Protein AF-A0A351BW92-F1 (afdb_monomer_lite)

Foldseek 3Di:
DLVVCVVVVAADADDPCCVVVCNPPCVSHDYLVRVLVVCVVVVDDDDPDCPCLVVCVVRVVVDCVNVVCVCVQFQVSVCVVCCVVPVPDDDDDDDPVCPVVDDCVVPDDFDWDAHRGDPPCPRTDTDGDDD

Secondary structure (DSSP, 8-state):
-HHHHHHHT--EE--HHHHHTT---GGGEE-HHHHHHHHHHH-----SSGGGHHHHHHH-TTSSHHHHHHHHH-HHHHHHHHGGG-TT-------GGGTTT---TTSPSPEEE--SS-STTTT-EEE-S--

Structure (mmCIF, N/CA/C/O backbone):
data_AF-A0A351BW92-F1
#
_entry.id   AF-A0A351BW92-F1
#
loop_
_atom_site.group_PDB
_atom_site.id
_atom_site.type_symbol
_atom_site.label_atom_id
_atom_site.label_alt_id
_atom_site.label_comp_id
_atom_site.label_asym_id
_atom_site.label_entity_id
_atom_site.label_seq_id
_atom_site.pdbx_PDB_ins_code
_atom_site.Cartn_x
_atom_site.Cartn_y
_atom_site.Cartn_z
_atom_site.occupancy
_atom_site.B_iso_or_equiv
_atom_site.auth_seq_id
_atom_site.auth_comp_id
_atom_site.auth_asym_id
_atom_site.auth_atom_id
_atom_site.pdbx_PDB_model_num
ATOM 1 N N . MET A 1 1 ? -2.206 14.104 12.381 1.00 84.94 1 MET A N 1
ATOM 2 C CA . MET A 1 1 ? -3.218 13.026 12.477 1.00 84.94 1 MET A CA 1
ATOM 3 C C . MET A 1 1 ? -3.963 13.069 13.809 1.00 84.94 1 MET A C 1
ATOM 5 O O . MET A 1 1 ? -5.184 13.114 13.774 1.00 84.94 1 MET A O 1
ATOM 9 N N . GLN A 1 2 ? -3.271 13.150 14.956 1.00 88.50 2 GLN A N 1
ATOM 10 C CA . GLN A 1 2 ? -3.901 13.197 16.287 1.00 88.50 2 GLN A CA 1
ATOM 11 C C . GLN A 1 2 ? -5.003 14.261 16.425 1.00 88.50 2 GLN A C 1
ATOM 13 O O . GLN A 1 2 ? -6.140 13.905 16.696 1.00 88.50 2 GLN A O 1
ATOM 18 N N . THR A 1 3 ? -4.730 15.535 16.120 1.00 89.94 3 THR A N 1
ATOM 19 C CA . THR A 1 3 ? -5.746 16.607 16.194 1.00 89.94 3 THR A CA 1
ATOM 20 C C . THR A 1 3 ? -7.012 16.289 15.392 1.00 89.94 3 THR A C 1
ATOM 22 O O . THR A 1 3 ? -8.121 16.578 15.830 1.00 89.94 3 THR A O 1
ATOM 25 N N . THR A 1 4 ? -6.872 15.667 14.217 1.00 92.56 4 THR A N 1
ATOM 26 C CA . THR A 1 4 ? -8.010 15.258 13.381 1.00 92.56 4 THR A CA 1
ATOM 27 C C . THR A 1 4 ? -8.805 14.129 14.029 1.00 92.56 4 THR A C 1
ATOM 29 O O . THR A 1 4 ? -10.031 14.174 14.002 1.00 92.56 4 THR A O 1
ATOM 32 N N . ILE A 1 5 ? -8.131 13.139 14.613 1.00 93.56 5 ILE A N 1
ATOM 33 C CA . ILE A 1 5 ? -8.774 12.038 15.340 1.00 93.56 5 ILE A CA 1
ATOM 34 C C . ILE A 1 5 ? -9.581 12.598 16.515 1.00 93.56 5 ILE A C 1
ATOM 36 O O . ILE A 1 5 ? -10.775 12.330 16.625 1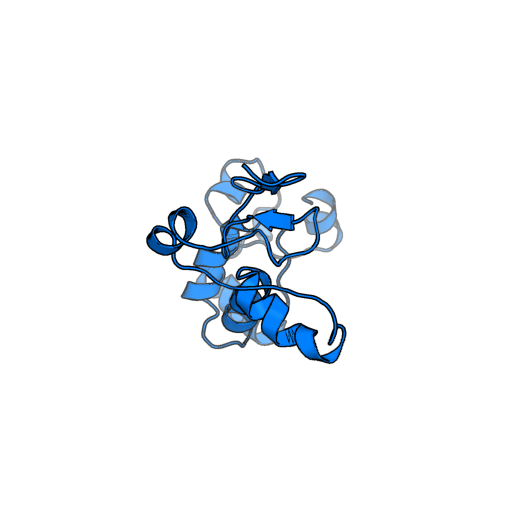.00 93.56 5 ILE A O 1
ATOM 40 N N . GLU A 1 6 ? -8.951 13.438 17.338 1.00 92.56 6 GLU A N 1
ATOM 41 C CA . GLU A 1 6 ? -9.548 13.980 18.560 1.00 92.56 6 GLU A CA 1
ATOM 42 C C . GLU A 1 6 ? -10.723 14.921 18.263 1.00 92.56 6 GLU A C 1
ATOM 44 O O . GLU A 1 6 ? -11.759 14.830 18.919 1.00 92.56 6 GLU A O 1
ATOM 49 N N . ARG A 1 7 ? -10.606 15.786 17.241 1.00 95.06 7 ARG A N 1
ATOM 50 C CA . ARG A 1 7 ? -11.672 16.727 16.846 1.00 95.06 7 ARG A CA 1
ATOM 51 C C . ARG A 1 7 ? -12.926 16.019 16.333 1.00 95.06 7 ARG A C 1
ATOM 53 O O . ARG A 1 7 ? -14.023 16.533 16.510 1.00 95.06 7 ARG A O 1
ATOM 60 N N . ASN A 1 8 ? -12.765 14.879 15.662 1.00 94.62 8 ASN A N 1
ATOM 61 C CA . ASN A 1 8 ? -13.878 14.146 15.052 1.00 94.62 8 ASN A CA 1
ATOM 62 C C . ASN A 1 8 ? -14.312 12.918 15.871 1.00 94.62 8 ASN A C 1
ATOM 64 O O . ASN A 1 8 ? -15.205 12.197 15.436 1.00 94.62 8 ASN A O 1
ATOM 68 N N . ASN A 1 9 ? -13.696 12.677 17.035 1.00 95.06 9 ASN A N 1
ATOM 69 C CA . ASN A 1 9 ? -13.913 11.493 17.873 1.00 95.06 9 ASN A CA 1
ATOM 70 C C . ASN A 1 9 ? -13.798 10.173 17.089 1.00 95.06 9 ASN A C 1
ATOM 72 O O . ASN A 1 9 ? -14.628 9.273 17.226 1.00 95.06 9 ASN A O 1
ATOM 76 N N . TYR A 1 10 ? -12.774 10.062 16.239 1.00 94.75 10 TYR A N 1
ATOM 77 C CA . TYR A 1 10 ? -12.498 8.808 15.545 1.00 94.75 10 TYR A CA 1
ATOM 78 C C . TYR A 1 10 ? -11.858 7.801 16.496 1.00 94.75 10 TYR A C 1
ATOM 80 O O . TYR A 1 10 ? -10.928 8.129 17.229 1.00 94.75 10 TYR A O 1
ATOM 88 N N . TYR A 1 11 ? -12.347 6.566 16.451 1.00 95.62 11 TYR A N 1
ATOM 89 C CA . TYR A 1 11 ? -11.733 5.459 17.169 1.00 95.62 11 TYR A CA 1
ATOM 90 C C . TYR A 1 11 ? -10.387 5.084 16.547 1.00 95.62 11 TYR A C 1
ATOM 92 O O . TYR A 1 11 ? -10.203 5.154 15.330 1.00 95.62 11 TYR A O 1
ATOM 100 N N . VAL A 1 12 ? -9.458 4.663 17.396 1.00 95.00 12 VAL A N 1
ATOM 101 C CA . VAL A 1 12 ? -8.096 4.273 17.037 1.00 95.00 12 VAL A CA 1
ATOM 102 C C . VAL A 1 12 ? -7.857 2.858 17.544 1.00 95.00 12 VAL A C 1
ATOM 104 O O . VAL A 1 12 ? -8.229 2.525 18.669 1.00 95.00 12 VAL A O 1
ATOM 107 N N . LEU A 1 13 ? -7.240 2.021 16.713 1.00 95.38 13 LEU A N 1
ATOM 108 C CA . LEU A 1 13 ? -6.783 0.702 17.133 1.00 95.38 13 LEU A CA 1
ATOM 109 C C . LEU A 1 13 ? -5.718 0.869 18.223 1.00 95.38 13 LEU A C 1
ATOM 111 O O . LEU A 1 13 ? -4.695 1.518 17.998 1.00 95.38 13 LEU A O 1
ATOM 115 N N . ARG A 1 14 ? -5.946 0.269 19.391 1.00 94.94 14 ARG A N 1
ATOM 116 C CA . ARG A 1 14 ? -4.951 0.202 20.459 1.00 94.94 14 ARG A CA 1
ATOM 117 C C . ARG A 1 14 ? -3.820 -0.726 20.028 1.00 94.94 14 ARG A C 1
ATOM 119 O O . ARG A 1 14 ? -4.020 -1.926 19.867 1.00 94.94 14 ARG A O 1
ATOM 126 N N . ASN A 1 15 ? -2.641 -0.154 19.831 1.00 92.06 15 ASN A N 1
ATOM 127 C CA . ASN A 1 15 ? -1.408 -0.862 19.517 1.00 92.06 15 ASN A CA 1
ATOM 128 C C . ASN A 1 15 ? -0.221 -0.149 20.177 1.00 92.06 15 ASN A C 1
ATOM 130 O O . ASN A 1 15 ? -0.363 0.969 20.678 1.00 92.06 15 ASN A O 1
ATOM 134 N N . GLU A 1 16 ? 0.953 -0.780 20.134 1.00 91.56 16 GLU A N 1
ATOM 135 C CA . GLU A 1 16 ? 2.176 -0.244 20.740 1.00 91.56 16 GLU A CA 1
ATOM 136 C C . GLU A 1 16 ? 2.469 1.192 20.284 1.00 91.56 16 GLU A C 1
ATOM 138 O O . GLU A 1 16 ? 2.814 2.042 21.101 1.00 91.56 16 GLU A O 1
ATOM 143 N N . PHE A 1 17 ? 2.277 1.505 18.997 1.00 90.31 17 PHE A N 1
ATOM 144 C CA . PHE A 1 17 ? 2.514 2.851 18.476 1.00 90.31 17 PHE A CA 1
ATOM 145 C C . PHE A 1 17 ? 1.591 3.888 19.132 1.00 90.31 17 PHE A C 1
ATOM 147 O O . PHE A 1 17 ? 2.066 4.922 19.601 1.00 90.31 17 PHE A O 1
ATOM 154 N N . ALA A 1 18 ? 0.286 3.610 19.205 1.00 90.50 18 ALA A N 1
ATOM 155 C CA . ALA A 1 18 ? -0.688 4.507 19.821 1.00 90.50 18 ALA A CA 1
ATOM 156 C C . ALA A 1 18 ? -0.410 4.722 21.319 1.00 90.50 18 ALA A C 1
ATOM 158 O O . ALA A 1 18 ? -0.558 5.840 21.814 1.00 90.50 18 ALA A O 1
ATOM 159 N N . GLU A 1 19 ? 0.030 3.680 22.026 1.00 89.50 19 GLU A N 1
ATOM 160 C CA . GLU A 1 19 ? 0.315 3.743 23.463 1.00 89.50 19 GLU A CA 1
ATOM 161 C C . GLU A 1 19 ? 1.633 4.468 23.775 1.00 89.50 19 GLU A C 1
ATOM 163 O O . GLU A 1 19 ? 1.693 5.280 24.698 1.00 89.50 19 GLU A O 1
ATOM 168 N N . THR A 1 20 ? 2.681 4.237 22.984 1.00 88.94 20 THR A N 1
ATOM 169 C CA . THR A 1 20 ? 4.022 4.794 23.239 1.00 88.94 20 THR A CA 1
ATOM 170 C C . THR A 1 20 ? 4.205 6.225 22.734 1.00 88.94 20 THR A C 1
ATOM 172 O O . THR A 1 20 ? 5.034 6.959 23.268 1.00 88.94 20 THR A O 1
ATOM 175 N N . HIS A 1 21 ? 3.419 6.667 21.747 1.00 85.56 21 HIS A N 1
ATOM 176 C CA . HIS A 1 21 ? 3.576 7.987 21.118 1.00 85.56 21 HIS A CA 1
ATOM 177 C C . HIS A 1 21 ? 2.615 9.052 21.671 1.00 85.56 21 HIS A C 1
ATOM 179 O O . HIS A 1 21 ? 2.312 10.042 21.005 1.00 85.56 21 HIS A O 1
ATOM 185 N N . GLY A 1 22 ? 2.149 8.877 22.911 1.00 76.56 22 GLY A N 1
ATOM 186 C CA . GLY A 1 22 ? 1.470 9.935 23.661 1.00 76.56 22 GLY A CA 1
ATOM 187 C C . GLY A 1 22 ? 0.058 10.269 23.175 1.00 76.56 22 GLY A C 1
ATOM 188 O O . GLY A 1 22 ? -0.384 11.411 23.339 1.00 76.56 22 GLY A O 1
ATOM 189 N N . PHE A 1 23 ? -0.668 9.306 22.595 1.00 87.94 23 PHE A N 1
ATOM 190 C CA . PHE A 1 23 ? -2.088 9.484 22.299 1.00 87.94 23 PHE A CA 1
ATOM 191 C C . PHE A 1 23 ? -2.887 9.584 23.609 1.00 87.94 23 PHE A C 1
ATOM 193 O O . PHE A 1 23 ? -2.966 8.632 24.381 1.00 87.94 23 PHE A O 1
ATOM 200 N N . LYS A 1 24 ? -3.460 10.762 23.889 1.00 85.94 24 LYS A N 1
ATOM 201 C CA . LYS A 1 24 ? -3.987 11.096 25.229 1.00 85.94 24 LYS A CA 1
ATOM 202 C C . LYS A 1 24 ? -5.441 10.685 25.466 1.00 85.94 24 LYS A C 1
ATOM 204 O O . LYS A 1 24 ? -5.835 10.499 26.612 1.00 85.94 24 LYS A O 1
ATOM 209 N N . ARG A 1 25 ? -6.247 10.581 24.407 1.00 92.19 25 ARG A N 1
ATOM 210 C CA . ARG A 1 25 ? -7.686 10.265 24.479 1.00 92.19 25 ARG A CA 1
ATOM 211 C C . ARG A 1 25 ? -7.888 8.749 24.556 1.00 92.19 25 ARG A C 1
ATOM 213 O O . ARG A 1 25 ? -8.259 8.111 23.573 1.00 92.19 25 ARG A O 1
ATOM 220 N N . THR A 1 26 ? -7.570 8.152 25.702 1.00 92.06 26 THR A N 1
ATOM 221 C CA . THR A 1 26 ? -7.587 6.690 25.894 1.00 92.06 26 THR A CA 1
ATOM 222 C C . THR A 1 26 ? -8.964 6.061 25.681 1.00 92.06 26 THR A C 1
ATOM 224 O O . THR A 1 26 ? -9.047 4.887 25.335 1.00 92.06 26 THR A O 1
ATOM 227 N N . GLU A 1 27 ? -10.046 6.828 25.801 1.00 94.38 27 GLU A N 1
ATOM 228 C CA . GLU A 1 27 ? -11.408 6.376 25.519 1.00 94.38 27 GLU A CA 1
ATOM 229 C C . GLU A 1 27 ? -11.707 6.213 24.01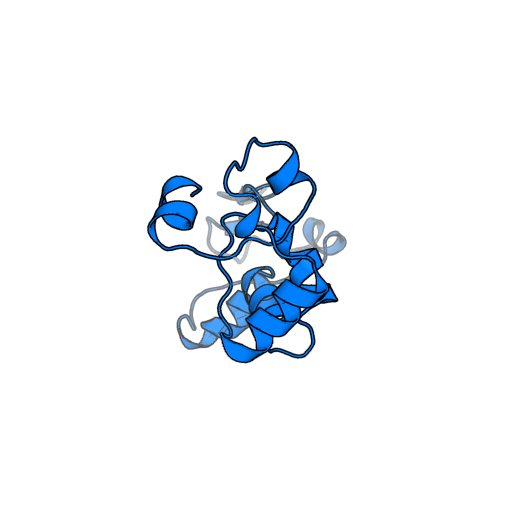8 1.00 94.38 27 GLU A C 1
ATOM 231 O O . GLU A 1 27 ? -12.697 5.582 23.651 1.00 94.38 27 GLU A O 1
ATOM 236 N N . LEU A 1 28 ? -10.844 6.739 23.140 1.00 95.75 28 LEU A N 1
ATOM 237 C CA . LEU A 1 28 ? -10.883 6.471 21.700 1.00 95.75 28 LEU A CA 1
ATOM 238 C C . LEU A 1 28 ? -10.059 5.228 21.308 1.00 95.75 28 LEU A C 1
ATOM 240 O O . LEU A 1 28 ? -10.131 4.812 20.152 1.00 95.75 28 LEU A O 1
ATOM 244 N N . LEU A 1 29 ? -9.291 4.630 22.233 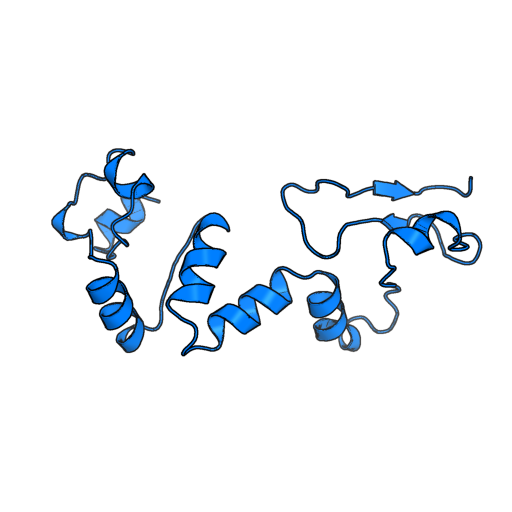1.00 95.94 29 LEU A N 1
ATOM 245 C CA . LEU A 1 29 ? -8.464 3.443 21.981 1.00 95.94 29 LEU A CA 1
ATOM 246 C C . LEU A 1 29 ? -9.269 2.150 22.149 1.00 95.94 29 LEU A C 1
ATOM 248 O O . LEU A 1 29 ? -9.510 1.701 23.274 1.00 95.94 29 LEU A O 1
ATOM 252 N N . LEU A 1 30 ? -9.604 1.515 21.029 1.00 97.06 30 LEU A N 1
ATOM 253 C CA . LEU A 1 30 ? -10.322 0.242 20.989 1.00 97.06 30 LEU A CA 1
ATOM 254 C C . LEU A 1 30 ? -9.369 -0.952 21.014 1.00 97.06 30 LEU A C 1
ATOM 256 O O . LEU A 1 30 ? -8.294 -0.901 20.419 1.00 97.06 30 LEU A O 1
ATOM 260 N N . SER A 1 31 ? -9.789 -2.043 21.658 1.00 97.19 31 SER A N 1
ATOM 261 C CA . SER A 1 31 ? -9.127 -3.342 21.501 1.00 97.19 31 SER A CA 1
ATOM 262 C C . SER A 1 31 ? -9.182 -3.812 20.037 1.00 97.19 31 SER A C 1
ATOM 264 O O . SER A 1 31 ? -9.981 -3.307 19.247 1.00 97.19 31 SER A O 1
ATOM 266 N N . GLU A 1 32 ? -8.351 -4.790 19.664 1.00 97.31 32 GLU A N 1
ATOM 267 C CA . GLU A 1 32 ? -8.361 -5.367 18.311 1.00 97.31 32 GLU A CA 1
ATOM 268 C C . GLU A 1 32 ? -9.755 -5.892 17.926 1.00 97.31 32 GLU A C 1
ATOM 270 O O . GLU A 1 32 ? -10.280 -5.532 16.872 1.00 97.31 32 GLU A O 1
ATOM 275 N N . SER A 1 33 ? -10.398 -6.656 18.816 1.00 97.44 33 SER A N 1
ATOM 276 C CA . SER A 1 33 ? -11.742 -7.197 18.595 1.00 97.44 33 SER A CA 1
ATOM 277 C C . SER A 1 33 ? -12.798 -6.101 18.455 1.00 97.44 33 SER A C 1
ATOM 279 O O . SER A 1 33 ? -13.586 -6.133 17.510 1.00 97.44 33 SER A O 1
ATOM 281 N N . ASP A 1 34 ? -12.791 -5.093 19.334 1.00 97.62 34 ASP A N 1
ATOM 282 C CA . ASP A 1 34 ? -13.774 -4.002 19.274 1.00 97.62 34 ASP A CA 1
ATOM 283 C C . ASP A 1 34 ? -13.594 -3.156 18.010 1.00 97.62 34 ASP A C 1
ATOM 285 O O . ASP A 1 34 ? -14.570 -2.708 17.404 1.00 97.62 34 ASP A O 1
ATOM 289 N N . PHE A 1 35 ? -12.343 -2.943 17.590 1.00 97.31 35 PHE A N 1
ATOM 290 C CA . PHE A 1 35 ? -12.039 -2.211 16.368 1.00 97.31 35 PHE A CA 1
ATOM 291 C C . PHE A 1 35 ? -12.534 -2.968 15.129 1.00 97.31 35 PHE A C 1
ATOM 293 O O . PHE A 1 35 ? -13.133 -2.351 14.247 1.00 97.31 35 PHE A O 1
ATOM 300 N N . ILE A 1 36 ? -12.353 -4.293 15.072 1.00 97.56 36 ILE A N 1
ATOM 301 C CA . ILE A 1 36 ? -12.857 -5.142 13.979 1.00 97.56 36 ILE A CA 1
ATOM 302 C C . ILE A 1 36 ? -14.392 -5.124 13.933 1.00 97.56 36 ILE A C 1
ATOM 304 O O . ILE A 1 36 ? -14.967 -4.917 12.863 1.00 97.56 36 ILE A O 1
ATOM 308 N N . GLU A 1 37 ? -15.075 -5.267 15.071 1.00 97.19 37 GLU A N 1
ATOM 309 C CA . GLU A 1 37 ? -16.544 -5.191 15.125 1.00 97.19 37 GLU A CA 1
ATOM 310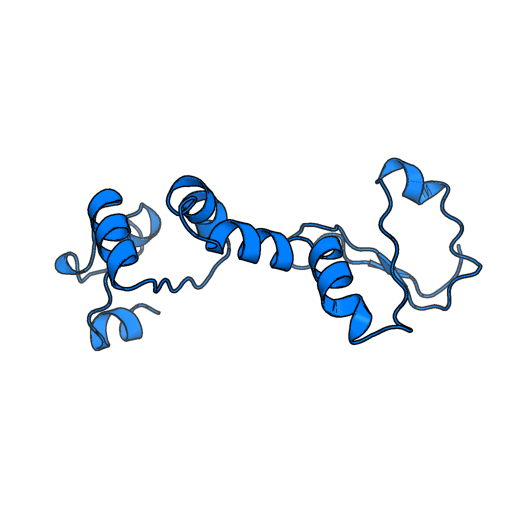 C C . GLU A 1 37 ? -17.062 -3.809 14.695 1.00 97.19 37 GLU A C 1
ATOM 312 O O . GLU A 1 37 ? -18.009 -3.685 13.908 1.00 97.19 37 GLU A O 1
ATOM 317 N N . LYS A 1 38 ? -16.385 -2.735 15.116 1.00 96.00 38 LYS A N 1
ATOM 318 C CA . LYS A 1 38 ? -16.697 -1.379 14.649 1.00 96.00 38 LYS A CA 1
ATOM 319 C C . LYS A 1 38 ? -16.443 -1.219 13.149 1.00 96.00 38 LYS A C 1
ATOM 321 O O . LYS A 1 38 ? -17.208 -0.539 12.456 1.00 96.00 38 LYS A O 1
ATOM 326 N N . PHE A 1 39 ? -15.394 -1.842 12.624 1.00 96.50 39 PHE A N 1
ATOM 327 C CA . PHE A 1 39 ? -15.089 -1.818 11.201 1.00 96.50 39 PHE A CA 1
ATOM 328 C C . PHE A 1 39 ? -16.160 -2.544 10.379 1.00 96.50 39 PHE A C 1
ATOM 330 O O . PHE A 1 39 ? -16.579 -2.007 9.359 1.00 96.50 39 PHE A O 1
ATOM 337 N N . LYS A 1 40 ? -16.690 -3.686 10.837 1.00 95.88 40 LYS A N 1
ATOM 338 C CA . LYS A 1 40 ? -17.769 -4.411 10.133 1.00 95.88 40 LYS A CA 1
ATOM 339 C C . LYS A 1 40 ? -19.006 -3.543 9.870 1.00 95.88 40 LYS A C 1
ATOM 341 O O . LYS A 1 40 ? -19.646 -3.696 8.836 1.00 95.88 40 LYS A O 1
ATOM 346 N N . THR A 1 41 ? -19.319 -2.612 10.774 1.00 94.44 41 THR A N 1
ATOM 347 C CA . THR A 1 41 ? -20.467 -1.695 10.624 1.00 94.44 41 THR A CA 1
ATOM 348 C C . THR A 1 41 ? -20.145 -0.428 9.832 1.00 94.44 41 THR A C 1
ATOM 350 O O . THR A 1 41 ? -20.982 0.055 9.074 1.00 94.44 41 THR A O 1
ATOM 353 N N . SER A 1 42 ? -18.948 0.138 10.000 1.00 92.81 42 SER A N 1
ATOM 354 C CA . SER A 1 42 ? -18.574 1.413 9.370 1.00 92.81 42 SER A CA 1
ATOM 355 C C . SER A 1 42 ? -17.912 1.264 8.000 1.00 92.81 42 SER A C 1
ATOM 357 O O . SER A 1 42 ? -17.985 2.196 7.198 1.00 92.81 42 SER A O 1
ATOM 359 N N . GLN A 1 43 ? -17.242 0.131 7.767 1.00 90.50 43 GLN A N 1
ATOM 360 C CA . GLN A 1 43 ? -16.400 -0.203 6.612 1.00 90.50 43 GLN A CA 1
ATOM 361 C C . GLN A 1 43 ? -15.382 0.888 6.246 1.00 90.50 43 GLN A C 1
ATOM 363 O O . GLN A 1 43 ? -15.051 1.097 5.079 1.00 90.50 43 GLN A O 1
ATOM 368 N N . LYS A 1 44 ? -14.883 1.620 7.248 1.00 91.25 44 LYS A N 1
ATOM 369 C CA . LYS A 1 44 ? -13.946 2.732 7.064 1.00 91.25 44 LYS A CA 1
ATOM 370 C C . LYS A 1 44 ? -12.719 2.526 7.932 1.00 91.25 44 LYS A C 1
ATOM 372 O O . LYS A 1 44 ? -12.825 2.348 9.140 1.00 91.25 44 LYS A O 1
ATOM 377 N N . ILE A 1 45 ? -11.553 2.626 7.309 1.00 93.19 45 ILE A N 1
ATOM 378 C CA . ILE A 1 45 ? -10.257 2.650 7.978 1.00 93.19 45 ILE A CA 1
ATOM 379 C C . ILE A 1 45 ? -9.409 3.754 7.348 1.00 93.19 45 ILE A C 1
ATOM 381 O O . ILE A 1 45 ? -9.471 3.987 6.142 1.00 93.19 45 ILE A O 1
ATOM 385 N N . CYS A 1 46 ? -8.645 4.467 8.170 1.00 92.62 46 CYS A N 1
ATOM 386 C CA . CYS A 1 46 ? -7.703 5.481 7.718 1.00 92.62 46 CYS A CA 1
ATOM 387 C C . CYS A 1 46 ? -6.345 5.193 8.352 1.00 92.62 46 CYS A C 1
ATOM 389 O O . CYS A 1 46 ? -6.236 5.070 9.570 1.00 92.62 46 CYS A O 1
ATOM 391 N N . THR A 1 47 ? -5.322 5.093 7.513 1.00 91.12 47 THR A N 1
ATOM 392 C CA . THR A 1 47 ? -3.934 4.855 7.905 1.00 91.12 47 THR A CA 1
ATOM 393 C C . THR A 1 47 ? -3.040 5.836 7.159 1.00 91.12 47 THR A C 1
ATOM 395 O O . THR A 1 47 ? -3.309 6.185 6.011 1.00 91.12 47 THR A O 1
ATOM 398 N N . ASN A 1 48 ? -1.986 6.309 7.815 1.00 86.75 48 ASN A N 1
ATOM 399 C CA . ASN A 1 48 ? -0.988 7.202 7.227 1.00 86.75 48 ASN A CA 1
ATOM 400 C C . ASN A 1 48 ? 0.281 6.463 6.773 1.00 86.75 48 ASN A C 1
ATOM 402 O O . ASN A 1 48 ? 1.204 7.106 6.277 1.00 86.75 48 ASN A O 1
ATOM 406 N N . SER A 1 49 ? 0.357 5.145 6.974 1.00 87.12 49 SER A N 1
ATOM 407 C CA . SER A 1 49 ? 1.513 4.341 6.584 1.00 87.12 49 SER A CA 1
ATOM 408 C C . SER A 1 49 ? 1.105 2.936 6.152 1.00 87.12 49 SER A C 1
ATOM 410 O O . SER A 1 49 ? 0.034 2.436 6.494 1.00 87.12 49 SER A O 1
ATOM 412 N N . GLU A 1 50 ? 2.003 2.281 5.425 1.00 90.94 50 GLU A N 1
ATOM 413 C CA . GLU A 1 50 ? 1.846 0.892 4.996 1.00 90.94 50 GLU A CA 1
ATOM 414 C C . GLU A 1 50 ? 2.090 -0.123 6.127 1.00 90.94 50 GLU A C 1
ATOM 416 O O . GLU A 1 50 ? 1.803 -1.304 5.952 1.00 90.94 50 GLU A O 1
ATOM 421 N N . ASN A 1 51 ? 2.557 0.308 7.305 1.00 90.25 51 ASN A N 1
ATOM 422 C CA . ASN A 1 51 ? 2.873 -0.589 8.426 1.00 90.25 51 ASN A CA 1
ATOM 423 C C . ASN A 1 51 ? 1.647 -1.368 8.932 1.00 90.25 51 ASN A C 1
ATOM 425 O O . ASN A 1 51 ? 1.787 -2.400 9.576 1.00 90.25 51 ASN A O 1
ATOM 429 N N . CYS A 1 52 ? 0.434 -0.895 8.637 1.00 92.38 52 CYS A N 1
ATOM 430 C CA . CYS A 1 52 ? -0.799 -1.584 9.004 1.00 92.38 52 CYS A CA 1
ATOM 431 C C . CYS A 1 52 ? -1.207 -2.695 8.023 1.00 92.38 52 CYS A C 1
ATOM 433 O O . CYS A 1 52 ? -2.188 -3.382 8.292 1.00 92.38 52 CYS A O 1
ATOM 435 N N . ILE A 1 53 ? -0.532 -2.858 6.877 1.00 94.62 53 ILE A N 1
ATOM 436 C CA . ILE A 1 53 ? -0.954 -3.805 5.831 1.00 94.62 53 ILE A CA 1
ATOM 437 C C . ILE A 1 53 ? -0.995 -5.237 6.364 1.00 94.62 53 ILE A C 1
ATOM 439 O O . ILE A 1 53 ? -1.961 -5.946 6.102 1.00 94.62 53 ILE A O 1
ATOM 443 N N . GLU A 1 54 ? 0.006 -5.650 7.142 1.00 94.88 54 GLU A N 1
ATOM 444 C CA . GLU A 1 54 ? 0.023 -6.985 7.749 1.00 94.88 54 GLU A CA 1
ATOM 445 C C . GLU A 1 54 ? -1.183 -7.194 8.673 1.00 94.88 54 GLU A C 1
ATOM 447 O O . GLU A 1 54 ? -1.890 -8.195 8.560 1.00 94.88 54 GLU A O 1
ATOM 452 N N . TRP A 1 55 ? -1.477 -6.202 9.520 1.00 96.38 55 TRP A N 1
ATOM 453 C CA . TRP A 1 55 ? -2.638 -6.234 10.405 1.00 96.38 55 TRP A CA 1
ATOM 454 C C . TRP A 1 55 ? -3.952 -6.322 9.618 1.00 96.38 55 TRP A C 1
ATOM 456 O O . TRP A 1 55 ? -4.818 -7.119 9.971 1.00 96.38 55 TRP A O 1
ATOM 466 N N . ILE A 1 56 ? -4.093 -5.550 8.534 1.00 96.75 56 ILE A N 1
ATOM 467 C CA . ILE A 1 56 ? -5.278 -5.571 7.663 1.00 96.75 56 ILE A CA 1
ATOM 468 C C . ILE A 1 56 ? -5.436 -6.941 7.000 1.00 96.75 56 ILE A C 1
ATOM 470 O O . ILE A 1 56 ? -6.525 -7.503 7.033 1.00 96.75 56 ILE A O 1
ATOM 474 N N . ASN A 1 57 ? -4.361 -7.492 6.434 1.00 96.75 57 ASN A N 1
ATOM 475 C CA . ASN A 1 57 ? -4.392 -8.793 5.767 1.00 96.75 57 ASN A CA 1
ATOM 476 C C . ASN A 1 57 ? -4.795 -9.919 6.724 1.00 96.75 57 ASN A C 1
ATOM 478 O O . ASN A 1 57 ? -5.491 -10.838 6.312 1.00 96.75 57 ASN A O 1
ATOM 482 N N . LYS A 1 58 ? -4.363 -9.843 7.988 1.00 97.44 58 LYS A N 1
ATOM 483 C CA . LYS A 1 58 ? -4.682 -10.837 9.015 1.00 97.44 58 LYS A CA 1
ATOM 484 C C . LYS A 1 58 ? -6.111 -10.711 9.545 1.00 97.44 58 LYS A C 1
ATOM 486 O O . LYS A 1 58 ? -6.749 -11.723 9.800 1.00 97.44 58 LYS A O 1
ATOM 491 N N . ASN A 1 59 ? -6.575 -9.485 9.787 1.00 97.62 59 ASN A N 1
ATOM 492 C CA . ASN A 1 59 ? -7.784 -9.247 10.578 1.00 97.62 59 ASN A CA 1
ATOM 493 C C . ASN A 1 59 ? -9.010 -8.845 9.753 1.00 97.62 59 ASN A C 1
ATOM 495 O O . ASN A 1 59 ? -10.120 -8.912 10.271 1.00 97.62 59 ASN A O 1
ATOM 499 N N . LEU A 1 60 ? -8.828 -8.395 8.508 1.00 96.81 60 LEU A N 1
ATOM 500 C CA . LEU A 1 60 ? -9.896 -7.910 7.625 1.00 96.81 60 LEU A CA 1
ATOM 501 C C . LEU A 1 60 ? -9.984 -8.727 6.320 1.00 96.81 60 LEU A C 1
ATOM 503 O O . LEU A 1 60 ? -10.413 -8.205 5.287 1.00 96.81 60 LEU A O 1
ATOM 507 N N . ASP A 1 61 ? -9.578 -9.998 6.359 1.00 96.50 61 ASP A N 1
ATOM 508 C CA . ASP A 1 61 ? -9.619 -10.957 5.240 1.00 96.50 61 ASP A CA 1
ATOM 509 C C . ASP A 1 61 ? -11.038 -11.269 4.741 1.00 96.50 61 ASP A C 1
ATOM 511 O O . ASP A 1 61 ? -11.233 -11.599 3.575 1.00 96.50 61 ASP A O 1
ATOM 515 N N . PHE A 1 62 ? -12.045 -11.053 5.586 1.00 96.06 62 PHE A N 1
ATOM 516 C CA . PHE A 1 62 ? -13.463 -11.094 5.229 1.00 96.06 62 PHE A CA 1
ATOM 517 C C . PHE A 1 62 ? -13.915 -9.938 4.310 1.00 96.06 62 PHE A C 1
ATOM 519 O O . PHE A 1 62 ? -15.108 -9.806 4.029 1.00 96.06 62 PHE A O 1
ATOM 526 N N . THR A 1 63 ? -13.001 -9.070 3.865 1.00 96.38 63 THR A N 1
ATOM 527 C CA . THR A 1 63 ? -13.275 -7.963 2.936 1.00 96.38 63 THR A CA 1
ATOM 528 C C . THR A 1 63 ? -12.396 -8.028 1.691 1.00 96.38 63 THR A C 1
ATOM 530 O O . THR A 1 63 ? -11.378 -8.707 1.668 1.00 96.38 63 THR A O 1
ATOM 533 N N . GLU A 1 64 ? -12.719 -7.224 0.676 1.00 95.62 64 GLU A N 1
ATOM 534 C CA . GLU A 1 64 ? -11.858 -7.038 -0.504 1.00 95.62 64 GLU A CA 1
ATOM 535 C C . GLU A 1 64 ? -10.595 -6.204 -0.223 1.00 95.62 64 GLU A C 1
ATOM 537 O O . GLU A 1 64 ? -9.745 -6.036 -1.100 1.00 95.62 64 GLU A O 1
ATOM 542 N N . LEU A 1 65 ? -10.448 -5.644 0.983 1.00 95.69 65 LEU A N 1
ATOM 543 C CA . LEU A 1 65 ? -9.387 -4.686 1.282 1.00 95.69 65 LEU A CA 1
ATOM 544 C C . LEU A 1 65 ? -7.973 -5.283 1.121 1.00 95.69 65 LEU A C 1
ATOM 546 O O . LEU A 1 65 ? -7.152 -4.629 0.473 1.00 95.69 65 LEU A O 1
ATOM 550 N N . PRO A 1 66 ? -7.669 -6.511 1.596 1.00 96.50 66 PRO A N 1
ATOM 551 C CA . PRO A 1 66 ? -6.379 -7.159 1.339 1.00 96.50 66 PRO A CA 1
ATOM 552 C C . PRO A 1 66 ? -6.079 -7.351 -0.153 1.00 96.50 66 PRO A C 1
ATOM 554 O O . PRO A 1 66 ? -4.953 -7.122 -0.600 1.00 96.50 66 PRO A O 1
ATOM 557 N N . ASN A 1 67 ? -7.089 -7.717 -0.948 1.00 96.94 67 ASN A N 1
ATOM 558 C CA . ASN A 1 67 ? -6.940 -7.901 -2.391 1.00 96.94 67 ASN A CA 1
ATOM 559 C C . ASN A 1 67 ? -6.640 -6.569 -3.098 1.00 96.94 67 ASN A C 1
ATOM 561 O O . ASN A 1 67 ? -5.699 -6.476 -3.888 1.00 96.94 67 ASN A O 1
ATOM 565 N N . LEU A 1 68 ? -7.373 -5.507 -2.750 1.00 96.19 68 LEU A N 1
ATOM 566 C CA . LEU A 1 68 ? -7.107 -4.160 -3.255 1.00 96.19 68 LEU A CA 1
ATOM 567 C C . LEU A 1 68 ? -5.693 -3.699 -2.882 1.00 96.19 68 LEU A C 1
ATOM 569 O O . LEU A 1 68 ? -4.943 -3.263 -3.754 1.00 96.19 68 LEU A O 1
ATOM 573 N N . ILE A 1 69 ? -5.285 -3.854 -1.619 1.00 96.12 69 ILE A N 1
ATOM 574 C CA . ILE A 1 69 ? -3.927 -3.515 -1.171 1.00 96.12 69 ILE A CA 1
ATOM 575 C C . ILE A 1 69 ? -2.879 -4.262 -2.001 1.00 96.12 69 ILE A C 1
ATOM 577 O O . ILE A 1 69 ? -1.930 -3.643 -2.474 1.00 96.12 69 ILE A O 1
ATOM 581 N N . ASN A 1 70 ? -3.056 -5.565 -2.224 1.00 96.31 70 ASN A N 1
ATOM 582 C CA . ASN A 1 70 ? -2.151 -6.390 -3.025 1.00 96.31 70 ASN A CA 1
ATOM 583 C C . ASN A 1 70 ? -2.009 -5.875 -4.467 1.00 96.31 70 ASN A C 1
ATOM 585 O O . ASN A 1 70 ? -0.891 -5.780 -4.970 1.00 96.31 70 ASN A O 1
ATOM 589 N N . ILE A 1 71 ? -3.113 -5.476 -5.107 1.00 97.81 71 ILE A N 1
ATOM 590 C CA . ILE A 1 71 ? -3.089 -4.876 -6.449 1.00 97.81 71 ILE A CA 1
ATOM 591 C C . ILE A 1 71 ? -2.276 -3.578 -6.458 1.00 97.81 71 ILE A C 1
ATOM 593 O O . ILE A 1 71 ? -1.469 -3.382 -7.358 1.00 97.81 71 ILE A O 1
ATOM 597 N N . PHE A 1 72 ? -2.457 -2.694 -5.472 1.00 95.31 72 PHE A N 1
ATOM 598 C CA . PHE A 1 72 ? -1.741 -1.412 -5.424 1.00 95.31 72 PHE A CA 1
ATOM 599 C C . PHE A 1 72 ? -0.280 -1.538 -4.958 1.00 95.31 72 PHE A C 1
ATOM 601 O O . PHE A 1 72 ? 0.565 -0.736 -5.360 1.00 95.31 72 PHE A O 1
ATOM 608 N N . LYS A 1 73 ? 0.042 -2.534 -4.124 1.00 94.69 73 LYS A N 1
ATOM 609 C CA . LYS A 1 73 ? 1.405 -2.792 -3.631 1.00 94.69 73 LYS A CA 1
ATOM 610 C C . LYS A 1 73 ? 2.297 -3.459 -4.666 1.00 94.69 73 LYS A C 1
ATOM 612 O O . LYS A 1 73 ? 3.505 -3.197 -4.683 1.00 94.69 73 LYS A O 1
ATOM 617 N N . ASP A 1 74 ? 1.718 -4.300 -5.511 1.00 96.94 74 ASP A N 1
ATOM 618 C CA . ASP A 1 74 ? 2.417 -4.967 -6.596 1.00 96.94 74 ASP A CA 1
ATOM 619 C C . ASP A 1 74 ? 2.316 -4.142 -7.884 1.00 96.94 74 ASP A C 1
ATOM 621 O O . ASP A 1 74 ? 1.268 -4.028 -8.521 1.00 96.94 74 ASP A O 1
ATOM 625 N N . LYS A 1 75 ? 3.446 -3.566 -8.303 1.00 96.38 75 LYS A N 1
ATOM 626 C CA . LYS A 1 75 ? 3.506 -2.708 -9.494 1.00 96.38 75 LYS A CA 1
ATOM 627 C C . LYS A 1 75 ? 3.189 -3.457 -10.786 1.00 96.38 75 LYS A C 1
ATOM 629 O O . LYS A 1 75 ? 2.818 -2.789 -11.751 1.00 96.38 75 LYS A O 1
ATOM 634 N N . VAL A 1 76 ? 3.370 -4.779 -10.829 1.00 97.31 76 VAL A N 1
ATOM 635 C CA . VAL A 1 76 ? 3.015 -5.598 -11.993 1.00 97.31 76 VAL A CA 1
ATOM 636 C C . VAL A 1 76 ? 1.503 -5.767 -12.037 1.00 97.31 76 VAL A C 1
ATOM 638 O O . VAL A 1 76 ? 0.899 -5.366 -13.025 1.00 97.31 76 VAL A O 1
ATOM 641 N N . LYS A 1 77 ? 0.874 -6.199 -10.935 1.00 97.94 77 LYS A N 1
ATOM 642 C CA . LYS A 1 77 ? -0.595 -6.327 -10.859 1.00 97.94 77 LYS A CA 1
ATOM 643 C C . LYS A 1 77 ? -1.305 -5.006 -11.124 1.00 97.94 77 LYS A C 1
ATOM 645 O O . LYS A 1 77 ? -2.274 -4.962 -11.879 1.00 97.94 77 LYS A O 1
ATOM 650 N N . PHE A 1 78 ? -0.798 -3.909 -10.557 1.00 97.62 78 PHE A N 1
ATOM 651 C CA . PHE A 1 78 ? -1.324 -2.579 -10.851 1.00 97.62 78 PHE A CA 1
ATOM 652 C C . PHE A 1 78 ? -1.206 -2.245 -12.341 1.00 97.62 78 PHE A C 1
ATOM 654 O O . PHE A 1 78 ? -2.129 -1.685 -12.932 1.00 97.62 78 PHE A O 1
ATOM 661 N N . ARG A 1 79 ? -0.074 -2.588 -12.968 1.00 96.94 79 ARG A N 1
ATOM 662 C CA . ARG A 1 79 ? 0.151 -2.337 -14.392 1.00 96.94 79 ARG A CA 1
ATOM 663 C C . ARG A 1 79 ? -0.768 -3.177 -15.275 1.00 96.94 79 ARG A C 1
ATOM 665 O O . ARG A 1 79 ? -1.295 -2.627 -16.238 1.00 96.94 79 ARG A O 1
ATOM 672 N N . ASP A 1 80 ? -0.988 -4.441 -14.929 1.00 97.38 80 ASP A N 1
ATOM 673 C CA . ASP A 1 80 ? -1.944 -5.318 -15.606 1.00 97.38 80 ASP A CA 1
ATOM 674 C C . ASP A 1 80 ? -3.361 -4.733 -15.536 1.00 97.38 80 ASP A C 1
ATOM 676 O O . ASP A 1 80 ? -4.030 -4.619 -16.565 1.00 97.38 80 ASP A O 1
ATOM 680 N N . LEU A 1 81 ? -3.782 -4.261 -14.353 1.00 97.44 81 LEU A N 1
ATOM 681 C CA . LEU A 1 81 ? -5.092 -3.637 -14.139 1.00 97.44 81 LEU A CA 1
ATOM 682 C C . LEU A 1 81 ? -5.317 -2.428 -15.065 1.00 97.44 81 LEU A C 1
ATOM 684 O O . LEU A 1 81 ? -6.368 -2.307 -15.696 1.00 97.44 81 LEU A O 1
ATOM 688 N N . VAL A 1 82 ? -4.333 -1.529 -15.171 1.00 97.31 82 VAL A N 1
ATOM 689 C CA . VAL A 1 82 ? -4.472 -0.275 -15.937 1.00 97.31 82 VAL A CA 1
ATOM 690 C C . VAL A 1 82 ? -4.013 -0.381 -17.393 1.00 97.31 82 VAL A C 1
ATOM 692 O O . VAL A 1 82 ? -4.028 0.620 -18.109 1.00 97.31 82 VAL A O 1
ATOM 695 N N . LYS A 1 83 ? -3.609 -1.566 -17.865 1.00 97.31 83 LYS A N 1
ATOM 696 C CA . LYS A 1 83 ? -3.045 -1.759 -19.212 1.00 97.31 83 LYS A CA 1
ATOM 697 C C . LYS A 1 83 ? -3.965 -1.249 -20.323 1.00 97.31 83 LYS A C 1
ATOM 699 O O . LYS A 1 83 ? -3.491 -0.640 -21.276 1.00 97.31 83 LYS A O 1
ATOM 704 N N . HIS A 1 84 ? -5.275 -1.440 -20.175 1.00 97.38 84 HIS A N 1
ATOM 705 C CA . HIS A 1 84 ? -6.279 -0.980 -21.138 1.00 97.38 84 HIS A CA 1
ATOM 706 C C . HIS A 1 84 ? -6.350 0.553 -21.268 1.00 97.38 84 HIS A C 1
ATOM 708 O O . HIS A 1 84 ? -6.693 1.055 -22.334 1.00 97.38 84 HIS A O 1
ATOM 714 N N . LEU A 1 85 ? -5.986 1.299 -20.217 1.00 98.12 85 LEU A N 1
ATOM 715 C CA . LEU A 1 85 ? -5.907 2.765 -20.242 1.00 98.12 85 LEU A CA 1
ATOM 716 C C . LEU A 1 85 ? -4.628 3.263 -20.933 1.00 98.12 85 LEU A C 1
ATOM 718 O O . LEU A 1 85 ? -4.572 4.403 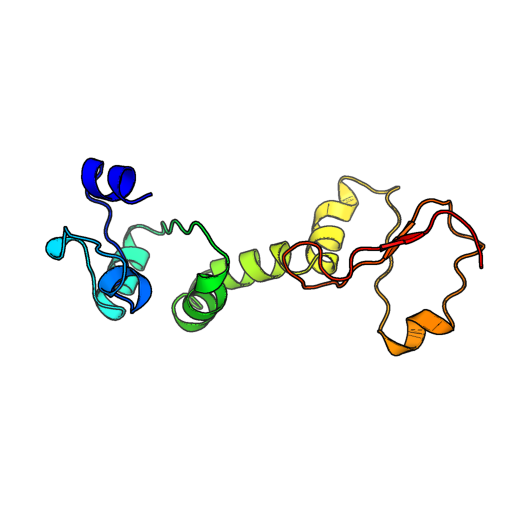-21.387 1.00 98.12 85 LEU A O 1
ATOM 722 N N . TYR A 1 86 ? -3.601 2.412 -21.018 1.00 96.50 86 TYR A N 1
ATOM 723 C CA . TYR A 1 86 ? -2.285 2.744 -21.562 1.00 96.50 86 TYR A CA 1
ATOM 724 C C . TYR A 1 86 ? -1.769 1.638 -22.500 1.00 96.50 86 TYR A C 1
ATOM 726 O O . TYR A 1 86 ? -0.725 1.041 -22.224 1.00 96.50 86 TYR A O 1
ATOM 734 N N . PRO A 1 87 ? -2.457 1.361 -23.624 1.00 94.81 87 PRO A N 1
ATOM 735 C CA . PRO A 1 87 ? -2.161 0.206 -24.479 1.00 94.81 87 PRO A CA 1
ATOM 736 C C . PRO A 1 87 ? -0.748 0.230 -25.081 1.00 94.81 87 PRO A C 1
ATOM 738 O O . PRO A 1 87 ? -0.174 -0.820 -25.353 1.00 94.81 87 PRO A O 1
ATOM 741 N N . ASN A 1 88 ? -0.167 1.423 -25.236 1.00 94.62 88 ASN A N 1
ATOM 742 C CA . ASN A 1 88 ? 1.167 1.624 -25.806 1.00 94.62 88 ASN A CA 1
ATOM 743 C C . ASN A 1 88 ? 2.274 1.727 -24.739 1.00 94.62 88 ASN A C 1
ATOM 745 O O . ASN A 1 88 ? 3.431 1.975 -25.076 1.00 94.62 88 ASN A O 1
ATOM 749 N N . PHE A 1 89 ? 1.945 1.591 -23.449 1.00 94.12 89 PHE A N 1
ATOM 750 C CA . PHE A 1 89 ? 2.936 1.654 -22.376 1.00 94.12 89 PHE A CA 1
ATOM 751 C C . PHE A 1 89 ? 3.615 0.294 -22.198 1.00 94.12 89 PHE A C 1
ATOM 753 O O . PHE A 1 89 ? 3.014 -0.660 -21.701 1.00 94.12 89 PHE A O 1
ATOM 760 N N . PHE A 1 90 ? 4.893 0.217 -22.563 1.00 93.12 90 PHE A N 1
ATOM 761 C CA . PHE A 1 90 ? 5.698 -0.988 -22.395 1.00 93.12 90 PHE A CA 1
ATOM 762 C C . PHE A 1 90 ? 6.045 -1.253 -20.920 1.00 93.12 90 PHE A C 1
ATOM 764 O O . PHE A 1 90 ? 6.464 -0.359 -20.185 1.00 93.12 90 PHE A O 1
ATOM 771 N N . TYR A 1 91 ? 5.917 -2.509 -20.499 1.00 95.88 91 TYR A N 1
ATOM 772 C CA . TYR A 1 91 ? 6.489 -3.041 -19.265 1.00 95.88 91 TYR A CA 1
ATOM 773 C C . TYR A 1 91 ? 6.741 -4.538 -19.442 1.00 95.88 91 TYR A C 1
ATOM 775 O O . TYR A 1 91 ? 6.091 -5.194 -20.258 1.00 95.88 91 TYR A O 1
ATOM 783 N N . LYS A 1 92 ? 7.664 -5.078 -18.650 1.00 95.38 92 LYS A N 1
ATOM 784 C CA . LYS A 1 92 ? 7.922 -6.511 -18.571 1.00 95.38 92 LYS A CA 1
ATOM 785 C C . LYS A 1 92 ? 8.268 -6.878 -17.132 1.00 95.38 92 LYS A C 1
ATOM 787 O O . LYS A 1 92 ? 9.053 -6.176 -16.498 1.00 95.38 92 LYS A O 1
ATOM 792 N N . GLN A 1 93 ? 7.655 -7.942 -16.624 1.00 96.69 93 GLN A N 1
ATOM 793 C CA . GLN A 1 93 ? 8.099 -8.598 -15.399 1.00 96.69 93 GLN A CA 1
ATOM 794 C C . GLN A 1 93 ? 9.228 -9.562 -15.758 1.00 96.69 93 GLN A C 1
ATOM 796 O O . GLN A 1 93 ? 9.142 -10.263 -16.766 1.00 96.69 93 GLN A O 1
ATOM 801 N N . LEU A 1 94 ? 10.278 -9.552 -14.946 1.00 96.06 94 LEU A N 1
ATOM 802 C CA . LEU A 1 94 ? 11.410 -10.461 -15.038 1.00 96.06 94 LEU A CA 1
ATOM 803 C C . LEU A 1 94 ? 11.664 -11.029 -13.649 1.00 96.06 94 LEU A C 1
ATOM 805 O O . LEU A 1 94 ? 11.536 -10.304 -12.655 1.00 96.06 94 LEU A O 1
ATOM 809 N N . GLU A 1 95 ? 12.059 -12.291 -13.597 1.00 95.38 95 GLU A N 1
ATOM 810 C CA . GLU A 1 95 ? 12.678 -12.849 -12.405 1.00 95.38 95 GLU A CA 1
ATOM 811 C C . GLU A 1 95 ? 14.087 -12.270 -12.229 1.00 95.38 95 GLU A C 1
ATOM 813 O O . GLU A 1 95 ? 14.751 -11.852 -13.182 1.00 95.38 95 GLU A O 1
ATOM 818 N N . PHE A 1 96 ? 14.573 -12.221 -10.987 1.00 92.25 96 PHE A N 1
ATOM 819 C CA . PHE A 1 96 ? 15.850 -11.563 -10.687 1.00 92.25 96 PHE A CA 1
ATOM 820 C C . PHE A 1 96 ? 17.040 -12.191 -11.437 1.00 92.25 96 PHE A C 1
ATOM 822 O O . PHE A 1 96 ? 17.949 -11.487 -11.870 1.00 92.25 96 PHE A O 1
ATOM 829 N N . ASN A 1 97 ? 17.022 -13.512 -11.626 1.00 94.44 97 ASN A N 1
ATOM 830 C CA . ASN A 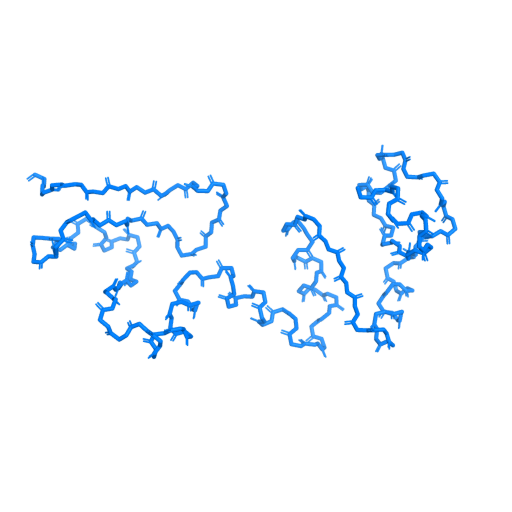1 97 ? 18.059 -14.252 -12.348 1.00 94.44 97 ASN A CA 1
ATOM 831 C C . ASN A 1 97 ? 18.043 -14.019 -13.872 1.00 94.44 97 ASN A C 1
ATOM 833 O O . ASN A 1 97 ? 19.057 -14.262 -14.523 1.00 94.44 97 ASN A O 1
ATOM 837 N N . GLU A 1 98 ? 16.940 -13.528 -14.437 1.00 94.81 98 GLU A N 1
ATOM 838 C CA . GLU A 1 98 ? 16.816 -13.202 -15.863 1.00 94.81 98 GLU A CA 1
ATOM 839 C C . GLU A 1 98 ? 17.397 -11.823 -16.193 1.00 94.81 98 GLU A C 1
ATOM 841 O O . GLU A 1 98 ? 17.657 -11.517 -17.354 1.00 94.81 98 GLU A O 1
ATOM 846 N N . LEU A 1 99 ? 17.621 -10.974 -15.183 1.00 90.25 99 LEU A N 1
ATOM 847 C CA . LEU A 1 99 ? 18.016 -9.582 -15.393 1.00 90.25 99 LEU A CA 1
ATOM 848 C C . LEU A 1 99 ? 19.344 -9.450 -16.155 1.00 90.25 99 LEU A C 1
ATOM 850 O O . LEU A 1 99 ? 19.476 -8.564 -16.993 1.00 90.25 99 LEU A O 1
ATOM 854 N N . ASN A 1 100 ? 20.303 -10.347 -15.900 1.00 88.25 100 ASN A N 1
ATOM 855 C CA . ASN A 1 100 ? 21.627 -10.320 -16.535 1.00 88.25 100 ASN A CA 1
ATOM 856 C C . ASN A 1 100 ? 21.616 -10.782 -17.999 1.00 88.25 100 ASN A C 1
ATOM 858 O O . ASN A 1 100 ? 22.531 -10.448 -18.746 1.00 88.25 100 ASN A O 1
ATOM 862 N N . SER A 1 101 ? 20.630 -11.587 -18.397 1.00 92.50 101 SER A N 1
ATOM 863 C CA . SER A 1 101 ? 20.519 -12.133 -19.754 1.00 92.50 101 SER A CA 1
ATOM 864 C C . SER A 1 101 ? 19.466 -11.418 -20.599 1.00 92.50 101 SER A C 1
ATOM 866 O O . SER A 1 101 ? 19.341 -11.698 -21.791 1.00 92.50 101 SER A O 1
ATOM 868 N N . PHE A 1 102 ? 18.696 -10.506 -20.003 1.00 92.56 102 PHE A N 1
ATOM 869 C CA . PHE A 1 102 ? 17.651 -9.779 -20.700 1.00 92.56 102 PHE A CA 1
ATOM 870 C C . PHE A 1 102 ? 18.236 -8.706 -21.628 1.00 92.56 102 PHE A C 1
ATOM 872 O O . PHE A 1 102 ? 18.849 -7.739 -21.180 1.00 92.56 102 PHE A O 1
ATOM 879 N N . ASP A 1 103 ? 18.003 -8.861 -22.932 1.00 91.62 103 ASP A N 1
ATOM 880 C CA . ASP A 1 103 ? 18.447 -7.899 -23.939 1.00 91.62 103 ASP A CA 1
ATOM 881 C C . ASP A 1 103 ? 17.597 -6.617 -23.908 1.00 91.62 103 ASP A C 1
ATOM 883 O O . ASP A 1 103 ? 16.407 -6.617 -24.239 1.00 91.62 103 ASP A O 1
ATOM 887 N N . ILE A 1 104 ? 18.229 -5.510 -23.516 1.00 90.75 104 ILE A N 1
ATOM 888 C CA . ILE A 1 104 ? 17.611 -4.181 -23.453 1.00 90.75 104 ILE A CA 1
ATOM 889 C C . ILE A 1 104 ? 17.812 -3.358 -24.729 1.00 90.75 104 ILE A C 1
ATOM 891 O O . ILE A 1 104 ? 17.156 -2.323 -24.881 1.00 90.75 104 ILE A O 1
ATOM 895 N N . ASN A 1 105 ? 18.680 -3.794 -25.652 1.00 90.31 105 ASN A N 1
ATOM 896 C CA . ASN A 1 105 ? 18.976 -3.077 -26.894 1.00 90.31 105 ASN A CA 1
ATOM 897 C C . ASN A 1 105 ? 17.712 -2.704 -27.694 1.00 90.31 105 ASN A C 1
ATOM 899 O O . ASN A 1 105 ? 17.591 -1.534 -28.067 1.00 90.31 105 ASN A O 1
ATOM 903 N N . PRO A 1 106 ? 16.716 -3.597 -27.894 1.00 92.56 106 PRO A N 1
ATOM 904 C CA . PRO A 1 106 ? 15.525 -3.264 -28.681 1.00 92.56 106 PRO A CA 1
ATOM 905 C C . PRO A 1 106 ? 14.542 -2.315 -27.973 1.00 92.56 106 PRO A C 1
ATOM 907 O O . PRO A 1 106 ? 13.543 -1.915 -28.570 1.00 92.56 106 PRO A O 1
ATOM 910 N N . ILE A 1 107 ? 14.771 -1.964 -26.703 1.00 92.56 107 ILE A N 1
ATOM 911 C CA . ILE A 1 107 ? 13.851 -1.141 -25.914 1.00 92.56 107 ILE A CA 1
ATOM 912 C C . ILE A 1 107 ? 14.274 0.326 -25.982 1.00 92.56 107 ILE A C 1
ATOM 914 O O . ILE A 1 107 ? 15.436 0.660 -25.748 1.00 92.56 107 ILE A O 1
ATOM 918 N N . ASN A 1 108 ? 13.313 1.216 -26.244 1.00 92.19 108 ASN A N 1
ATOM 919 C CA . ASN A 1 108 ? 13.539 2.660 -26.244 1.00 92.19 108 ASN A CA 1
ATOM 920 C C . ASN A 1 108 ? 13.921 3.161 -24.844 1.00 92.19 108 ASN A C 1
ATOM 922 O O . ASN A 1 108 ? 13.220 2.898 -23.865 1.00 92.19 108 ASN A O 1
ATOM 926 N N . LYS A 1 109 ? 15.015 3.925 -24.763 1.00 93.81 109 LYS A N 1
ATOM 927 C CA . LYS A 1 109 ? 15.510 4.535 -23.524 1.00 93.81 109 LYS A CA 1
ATOM 928 C C . LYS A 1 109 ? 14.902 5.933 -23.319 1.00 93.81 109 LYS A C 1
ATOM 930 O O . LYS A 1 109 ? 14.582 6.608 -24.297 1.00 93.81 109 LYS A O 1
ATOM 935 N N . PRO A 1 110 ? 14.776 6.401 -22.063 1.00 95.31 110 PRO A N 1
ATOM 936 C CA . PRO A 1 110 ? 15.180 5.718 -20.835 1.00 95.31 110 PRO A CA 1
ATOM 937 C C . PRO A 1 110 ? 14.184 4.644 -20.386 1.00 95.31 110 PRO A C 1
ATOM 939 O O . PRO A 1 110 ? 12.975 4.811 -20.537 1.00 95.31 110 PRO A O 1
ATOM 942 N N . ILE A 1 111 ? 14.694 3.587 -19.749 1.00 94.81 111 ILE A N 1
ATOM 943 C CA . ILE A 1 111 ? 13.868 2.575 -19.073 1.00 94.81 111 ILE A CA 1
ATOM 944 C C . ILE A 1 111 ? 14.040 2.654 -17.556 1.00 94.81 111 ILE A C 1
ATOM 946 O O . ILE A 1 111 ? 15.080 3.083 -17.051 1.00 94.81 111 ILE A O 1
ATOM 950 N N . ILE A 1 112 ? 13.005 2.238 -16.824 1.00 95.44 112 ILE A N 1
ATOM 951 C CA . ILE A 1 112 ? 13.020 2.154 -15.362 1.00 95.44 112 ILE A CA 1
ATOM 952 C C . ILE A 1 112 ? 13.016 0.687 -14.951 1.00 95.44 112 ILE A C 1
ATOM 954 O O . ILE A 1 112 ? 12.044 -0.025 -15.205 1.00 95.44 112 ILE A O 1
ATOM 958 N N . ILE A 1 113 ? 14.069 0.272 -14.257 1.00 94.69 113 ILE A N 1
ATOM 959 C CA . ILE A 1 113 ? 14.131 -1.005 -13.549 1.00 94.69 113 ILE A CA 1
ATOM 960 C C . ILE A 1 113 ? 13.662 -0.745 -12.121 1.00 94.69 113 ILE A C 1
ATOM 962 O O . ILE A 1 113 ? 14.076 0.229 -11.494 1.00 94.69 113 ILE A O 1
ATOM 966 N N . LYS A 1 114 ? 12.751 -1.573 -11.611 1.00 96.25 114 LYS A N 1
ATOM 967 C CA . LYS A 1 114 ? 12.267 -1.462 -10.232 1.00 96.25 114 LYS A CA 1
ATOM 968 C C . LYS A 1 114 ? 11.722 -2.796 -9.719 1.00 96.25 114 LYS A C 1
ATOM 970 O O . LYS A 1 114 ? 11.091 -3.509 -10.499 1.00 96.25 114 LYS A O 1
ATOM 975 N N . PRO A 1 115 ? 11.852 -3.091 -8.415 1.00 96.25 115 PRO A N 1
ATOM 976 C CA . PRO A 1 115 ? 11.163 -4.210 -7.788 1.00 96.25 115 PRO A CA 1
ATOM 977 C C . PRO A 1 115 ? 9.641 -4.113 -7.951 1.00 96.25 115 PRO A C 1
ATOM 979 O O . PRO A 1 115 ? 9.056 -3.026 -7.795 1.00 96.25 115 PRO A O 1
ATOM 982 N N . ALA A 1 116 ? 8.995 -5.255 -8.207 1.00 96.38 116 ALA A N 1
ATOM 983 C CA . ALA A 1 116 ? 7.536 -5.364 -8.282 1.00 96.38 116 ALA A CA 1
ATOM 984 C C . ALA A 1 116 ? 6.888 -4.850 -6.986 1.00 96.38 116 ALA A C 1
ATOM 986 O O . ALA A 1 116 ? 6.086 -3.912 -7.011 1.00 96.38 116 ALA A O 1
ATOM 987 N N . VAL A 1 117 ? 7.372 -5.338 -5.843 1.00 94.00 117 VAL A N 1
ATOM 988 C CA . VAL A 1 117 ? 7.014 -4.870 -4.499 1.00 94.00 117 VAL A CA 1
ATOM 989 C C . VAL A 1 117 ? 8.210 -4.139 -3.888 1.00 94.00 117 VAL A C 1
ATOM 991 O O . VAL A 1 117 ? 9.347 -4.568 -4.035 1.00 94.00 117 VAL A O 1
ATOM 994 N N . GLY A 1 118 ? 7.976 -3.000 -3.236 1.00 88.25 118 GLY A N 1
ATOM 995 C CA . GLY A 1 118 ? 9.037 -2.222 -2.588 1.00 88.25 118 GLY A CA 1
ATOM 996 C C . GLY A 1 118 ? 8.502 -0.988 -1.864 1.00 88.25 118 GLY A C 1
ATOM 997 O O . GLY A 1 118 ? 7.305 -0.698 -1.938 1.00 88.25 118 GLY A O 1
ATOM 998 N N . PHE A 1 119 ? 9.398 -0.270 -1.188 1.00 85.62 119 PHE A N 1
ATOM 999 C CA . PHE A 1 119 ? 9.117 0.926 -0.388 1.00 85.62 119 PHE A CA 1
ATOM 1000 C C . PHE A 1 119 ? 10.262 1.949 -0.549 1.00 85.62 119 PHE A C 1
ATOM 1002 O O . PHE A 1 119 ? 11.377 1.571 -0.906 1.00 85.62 119 PHE A O 1
ATOM 1009 N N . LEU A 1 120 ? 9.980 3.244 -0.347 1.00 85.38 120 LEU A N 1
ATOM 1010 C CA . LEU A 1 120 ? 10.948 4.362 -0.431 1.00 85.38 120 LEU A CA 1
ATOM 1011 C C . LEU A 1 120 ? 11.774 4.439 -1.726 1.00 85.38 120 LEU A C 1
ATOM 1013 O O . LEU A 1 120 ? 12.926 4.862 -1.710 1.00 85.38 120 LEU A O 1
ATOM 1017 N N . SER A 1 121 ? 11.202 4.021 -2.858 1.00 87.25 121 SER A N 1
ATOM 1018 C CA . SER A 1 121 ? 11.905 3.985 -4.153 1.00 87.25 121 SER A CA 1
ATOM 1019 C C . SER A 1 121 ? 13.209 3.170 -4.140 1.00 87.25 121 SER A C 1
ATOM 1021 O O . SER A 1 121 ? 14.034 3.308 -5.044 1.00 87.25 121 SER A O 1
ATOM 1023 N N . LEU A 1 122 ? 13.394 2.290 -3.151 1.00 92.69 122 LEU A N 1
ATOM 1024 C CA . LEU A 1 122 ? 14.549 1.405 -3.086 1.00 92.69 122 LEU A CA 1
ATOM 1025 C C . LEU A 1 122 ? 14.536 0.444 -4.277 1.00 92.69 122 LEU A C 1
ATOM 1027 O O . LEU A 1 122 ? 13.502 -0.129 -4.632 1.00 92.69 122 LEU A O 1
ATOM 1031 N N . GLY A 1 123 ? 15.697 0.299 -4.913 1.00 92.25 123 GLY A N 1
ATOM 1032 C CA . GLY A 1 123 ? 15.863 -0.521 -6.112 1.00 92.25 123 GLY A CA 1
ATOM 1033 C C . GLY A 1 123 ? 15.273 0.085 -7.391 1.00 92.25 123 GLY A C 1
ATOM 1034 O O . GLY A 1 123 ? 15.232 -0.602 -8.406 1.00 92.25 123 GLY A O 1
ATOM 1035 N N . VAL A 1 124 ? 14.810 1.341 -7.381 1.00 95.69 124 VAL A N 1
ATOM 1036 C CA . VAL A 1 124 ? 14.388 2.028 -8.610 1.00 95.69 124 VAL A CA 1
ATOM 1037 C C . VAL A 1 124 ? 15.617 2.615 -9.301 1.00 95.69 124 VAL A C 1
ATOM 1039 O O . VAL A 1 124 ? 16.293 3.480 -8.749 1.00 95.69 124 VAL A O 1
ATOM 1042 N N . TYR A 1 125 ? 15.885 2.170 -10.524 1.00 94.31 125 TYR A N 1
ATOM 1043 C CA . TYR A 1 125 ? 17.036 2.589 -11.312 1.00 94.31 125 TYR A CA 1
ATOM 1044 C C . TYR A 1 125 ? 16.614 3.025 -12.715 1.00 94.31 125 TYR A C 1
ATOM 1046 O O . TYR A 1 125 ? 15.807 2.363 -13.371 1.00 94.31 125 TYR A O 1
ATOM 1054 N N . LYS A 1 126 ? 17.162 4.151 -13.179 1.00 95.44 126 LYS A N 1
ATOM 1055 C CA . LYS A 1 126 ? 16.943 4.669 -14.532 1.00 95.44 126 LYS A CA 1
ATOM 1056 C C . LYS A 1 126 ? 18.136 4.311 -15.408 1.00 95.44 126 LYS A C 1
ATOM 1058 O O . LYS A 1 126 ? 19.243 4.776 -15.153 1.00 95.44 126 LYS A O 1
ATOM 1063 N N . VAL A 1 127 ? 17.882 3.559 -16.470 1.00 93.44 127 VAL A N 1
ATOM 1064 C CA . VAL A 1 127 ? 18.877 3.214 -17.490 1.00 93.44 127 VAL A CA 1
ATOM 1065 C C . VAL A 1 127 ? 18.720 4.187 -18.657 1.00 93.44 127 VAL A C 1
ATOM 1067 O O . VAL A 1 127 ? 17.626 4.311 -19.214 1.00 93.44 127 VAL A O 1
ATOM 1070 N N . ASN A 1 128 ? 19.789 4.909 -19.005 1.00 94.62 128 ASN A N 1
ATOM 1071 C CA . ASN A 1 128 ? 19.768 5.931 -20.064 1.00 94.62 128 ASN A CA 1
ATOM 1072 C C . ASN A 1 128 ? 20.429 5.476 -21.373 1.00 94.62 128 ASN A C 1
ATOM 1074 O O . ASN A 1 128 ? 20.153 6.066 -22.413 1.00 94.62 128 ASN A O 1
ATOM 1078 N N . SER A 1 129 ? 21.281 4.456 -21.327 1.00 89.44 129 SER A N 1
ATOM 1079 C CA . SER A 1 129 ? 22.034 3.939 -22.469 1.00 89.44 129 SER A CA 1
ATOM 1080 C C . SER A 1 129 ? 22.153 2.425 -22.377 1.00 89.44 129 SER A C 1
ATOM 1082 O O . SER A 1 129 ? 21.903 1.842 -21.320 1.00 89.44 129 SER A O 1
ATOM 1084 N N . ASP A 1 130 ? 22.550 1.814 -23.486 1.00 84.44 130 ASP A N 1
ATOM 1085 C CA . ASP A 1 130 ? 23.066 0.450 -23.476 1.00 84.44 130 ASP A CA 1
ATOM 1086 C C . ASP A 1 130 ? 24.395 0.385 -22.697 1.00 84.44 130 ASP A C 1
ATOM 1088 O O . ASP A 1 130 ? 24.994 1.429 -22.392 1.00 84.44 130 ASP A O 1
ATOM 1092 N N . ALA A 1 131 ? 24.774 -0.830 -22.296 1.00 69.44 131 ALA A N 1
ATOM 1093 C CA . ALA A 1 131 ? 26.008 -1.113 -21.561 1.00 69.44 131 ALA A CA 1
ATOM 1094 C C . ALA A 1 131 ? 27.243 -1.071 -22.470 1.00 69.44 131 ALA A C 1
ATOM 1096 O O . ALA A 1 131 ? 27.116 -1.454 -23.656 1.00 69.44 131 ALA A O 1
#

Sequence (131 aa):
MQTTIERNNYYVLRNEFAETHGFKRTELLLSESDFIEKFKTSQKICTNSENCIEWINKNLDFTELPNLINIFKDKVKFRDLVKHLYPNFFYKQLEFNELNSFDINPINKPIIIKPAVGFLSLGVYKVNSDA

Radius of gyration: 20.62 Å; chains: 1; bounding box: 46×31×55 Å

pLDDT: mean 93.54, std 4.19, range [69.44, 98.12]